Protein AF-A0A085RH88-F1 (afdb_monomer)

Nearest PDB struct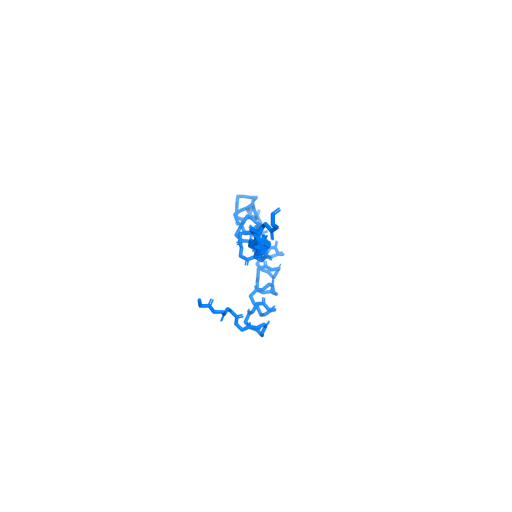ures (foldseek):
  2a26-assembly1_B  TM=8.607E-01  e=5.365E+00  Homo sapiens

Structure (mmCIF, N/CA/C/O backbone):
data_AF-A0A085RH88-F1
#
_entry.i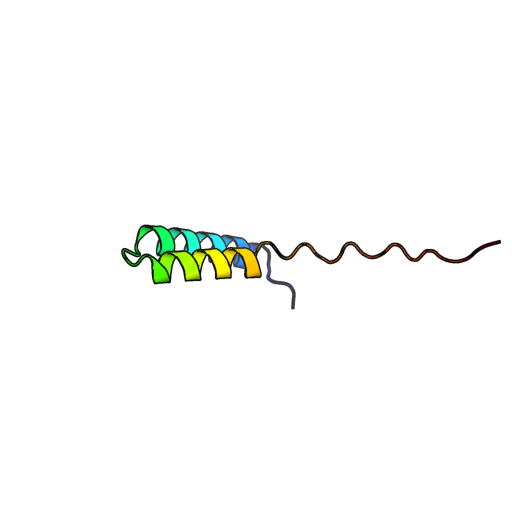d   AF-A0A085RH88-F1
#
loop_
_atom_site.group_PDB
_atom_site.id
_atom_site.type_symbol
_atom_site.label_atom_id
_atom_site.label_alt_id
_atom_site.label_comp_id
_atom_site.label_asym_id
_atom_site.label_entity_id
_atom_site.label_seq_id
_atom_site.pdbx_PDB_ins_code
_atom_site.Cartn_x
_atom_site.Cartn_y
_atom_site.Cartn_z
_atom_site.occupancy
_atom_site.B_iso_or_equiv
_atom_site.auth_seq_id
_atom_site.auth_comp_id
_atom_site.auth_asym_id
_atom_site.auth_atom_id
_atom_site.pdbx_PDB_model_num
ATOM 1 N N . MET A 1 1 ? -13.486 11.841 12.216 1.00 39.31 1 MET A N 1
ATOM 2 C CA . MET A 1 1 ? -14.102 11.501 10.915 1.00 39.31 1 MET A CA 1
ATOM 3 C C . MET A 1 1 ? -14.066 9.984 10.832 1.00 39.31 1 MET A C 1
ATOM 5 O O . MET A 1 1 ? -12.979 9.440 10.731 1.00 39.31 1 MET A O 1
ATOM 9 N N . PHE A 1 2 ? -15.194 9.306 11.057 1.00 50.34 2 PHE A N 1
ATOM 10 C CA . PHE A 1 2 ? -15.235 7.840 11.070 1.00 50.34 2 PHE A CA 1
ATOM 11 C C . PHE A 1 2 ? -15.232 7.344 9.628 1.00 50.34 2 PHE A C 1
ATOM 13 O O . PHE A 1 2 ? -16.122 7.694 8.850 1.00 50.34 2 PHE A O 1
ATOM 20 N N . ILE A 1 3 ? -14.209 6.583 9.256 1.00 52.00 3 ILE A N 1
ATOM 21 C CA . ILE A 1 3 ? -14.190 5.883 7.978 1.00 52.00 3 ILE A CA 1
ATOM 22 C C . ILE A 1 3 ? -15.316 4.851 8.071 1.00 52.00 3 ILE A C 1
ATOM 24 O O . ILE A 1 3 ? -1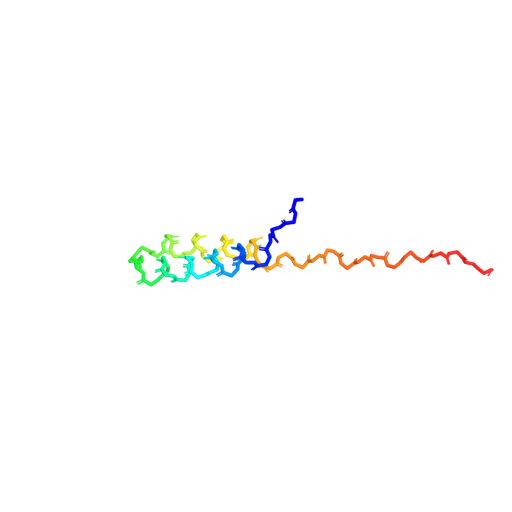5.380 4.071 9.016 1.00 52.00 3 ILE A O 1
ATOM 28 N N . SER A 1 4 ? -16.292 4.917 7.165 1.00 53.09 4 SER A N 1
ATOM 29 C CA . SER A 1 4 ? -17.352 3.908 7.143 1.00 53.09 4 SER A CA 1
ATOM 30 C C . SER A 1 4 ? -16.711 2.533 6.907 1.00 53.09 4 SER A C 1
ATOM 32 O O . SER A 1 4 ? -15.841 2.441 6.041 1.00 53.09 4 SER A O 1
ATOM 34 N N . PRO A 1 5 ? -17.145 1.459 7.588 1.00 60.84 5 PRO A N 1
ATOM 35 C CA . PRO A 1 5 ? -16.517 0.134 7.474 1.00 60.84 5 PRO A CA 1
ATOM 36 C C . PRO A 1 5 ? -16.505 -0.406 6.030 1.00 60.84 5 PRO A C 1
ATOM 38 O O . PRO A 1 5 ? -15.618 -1.162 5.641 1.00 60.84 5 PRO A O 1
ATOM 41 N N . VAL A 1 6 ? -17.443 0.051 5.193 1.00 61.38 6 VAL A N 1
ATOM 42 C CA . VAL A 1 6 ? -17.485 -0.228 3.747 1.00 61.38 6 VAL A CA 1
ATOM 43 C C . VAL A 1 6 ? -16.313 0.424 2.996 1.00 61.38 6 VAL A C 1
ATOM 45 O O . VAL A 1 6 ? -15.716 -0.192 2.111 1.00 61.38 6 VAL A O 1
ATOM 48 N N . ASN A 1 7 ? -15.942 1.654 3.361 1.00 66.81 7 ASN A N 1
ATOM 49 C CA . ASN A 1 7 ? -14.794 2.345 2.777 1.00 66.81 7 ASN A CA 1
ATOM 50 C C . ASN A 1 7 ? -13.476 1.694 3.200 1.00 66.81 7 ASN A C 1
ATOM 52 O O . ASN A 1 7 ? -12.571 1.600 2.378 1.00 66.81 7 ASN A O 1
ATOM 56 N N . GLU A 1 8 ? -13.368 1.206 4.437 1.00 66.56 8 GLU A N 1
ATOM 57 C CA . GLU A 1 8 ? -12.154 0.531 4.914 1.00 66.56 8 GLU A CA 1
ATOM 58 C C . GLU A 1 8 ? -11.889 -0.772 4.158 1.00 66.56 8 GLU A C 1
ATOM 60 O O . GLU A 1 8 ? -10.787 -0.980 3.658 1.00 66.56 8 GLU A O 1
ATOM 65 N N . GLN A 1 9 ? -12.914 -1.610 3.988 1.00 71.50 9 GLN A N 1
ATOM 66 C CA . GLN A 1 9 ? -12.811 -2.866 3.235 1.00 71.50 9 GLN A CA 1
ATOM 67 C C . GLN A 1 9 ? -12.459 -2.617 1.761 1.00 71.50 9 GLN A C 1
ATOM 69 O O . GLN A 1 9 ? -11.613 -3.308 1.189 1.00 71.50 9 GLN A O 1
ATOM 74 N N . THR A 1 10 ? -13.056 -1.582 1.161 1.00 80.50 10 THR A N 1
ATOM 75 C CA . THR A 1 10 ? -12.780 -1.178 -0.227 1.00 80.50 10 THR A CA 1
ATOM 76 C C . THR A 1 10 ? -11.349 -0.663 -0.388 1.00 80.50 10 THR A C 1
ATOM 78 O O . THR A 1 10 ? -10.659 -1.005 -1.349 1.00 80.50 10 THR A O 1
ATOM 81 N N . MET A 1 11 ? -10.870 0.135 0.568 1.00 82.12 11 MET A N 1
ATOM 82 C CA . MET A 1 11 ? -9.504 0.652 0.559 1.00 82.12 11 MET A CA 1
ATOM 83 C C . MET A 1 11 ? -8.478 -0.451 0.814 1.00 82.12 11 MET A C 1
ATOM 85 O O . MET A 1 11 ? -7.494 -0.528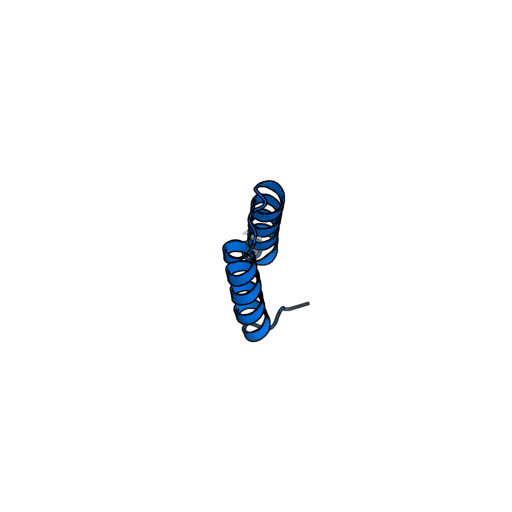 0.082 1.00 82.12 11 MET A O 1
ATOM 89 N N . ALA A 1 12 ? -8.720 -1.360 1.757 1.00 83.38 12 ALA A N 1
ATOM 90 C CA . ALA A 1 12 ? -7.839 -2.497 2.003 1.00 83.38 12 ALA A CA 1
ATOM 91 C C . ALA A 1 12 ? -7.650 -3.363 0.743 1.00 83.38 12 ALA A C 1
ATOM 93 O O . ALA A 1 12 ? -6.515 -3.676 0.374 1.00 83.38 12 ALA A O 1
ATOM 94 N N . ALA A 1 13 ? -8.741 -3.668 0.031 1.00 86.50 13 ALA A N 1
ATOM 95 C CA . ALA A 1 13 ? -8.692 -4.402 -1.234 1.00 86.50 13 ALA A CA 1
ATOM 96 C C . ALA A 1 13 ? -7.895 -3.650 -2.319 1.00 86.50 13 ALA A C 1
ATOM 98 O O . ALA A 1 13 ? -7.088 -4.253 -3.030 1.00 86.50 13 ALA A O 1
ATOM 99 N N . TYR A 1 14 ? -8.056 -2.325 -2.411 1.00 87.81 14 TYR A N 1
ATOM 100 C CA . TYR A 1 14 ? -7.286 -1.487 -3.335 1.00 87.81 14 TYR A CA 1
ATOM 101 C C . TYR A 1 14 ? -5.771 -1.554 -3.065 1.00 87.81 14 TYR A C 1
ATOM 103 O O . TYR A 1 14 ? -4.985 -1.751 -3.998 1.00 87.81 14 TYR A O 1
ATOM 111 N N . TYR A 1 15 ? -5.348 -1.443 -1.800 1.00 87.44 15 TYR A N 1
ATOM 112 C CA . TYR A 1 15 ? -3.932 -1.553 -1.424 1.00 87.44 15 TYR A CA 1
ATOM 113 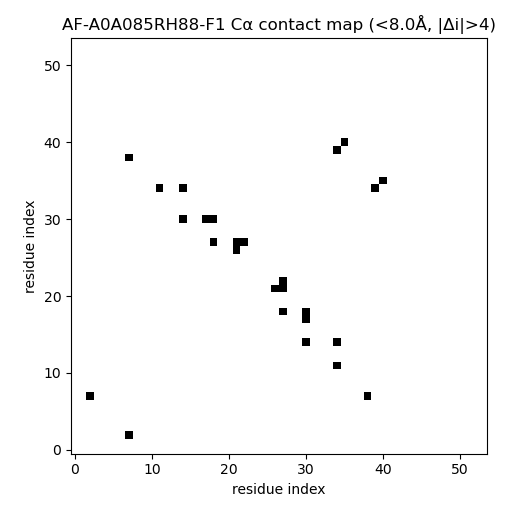C C . TYR A 1 15 ? -3.364 -2.944 -1.736 1.00 87.44 15 TYR A C 1
ATOM 115 O O . TYR A 1 15 ? -2.264 -3.046 -2.284 1.00 87.44 15 TYR A O 1
ATOM 123 N N . GLN A 1 16 ? -4.123 -4.012 -1.468 1.00 86.81 16 GLN A N 1
ATOM 124 C CA . GLN A 1 16 ? -3.724 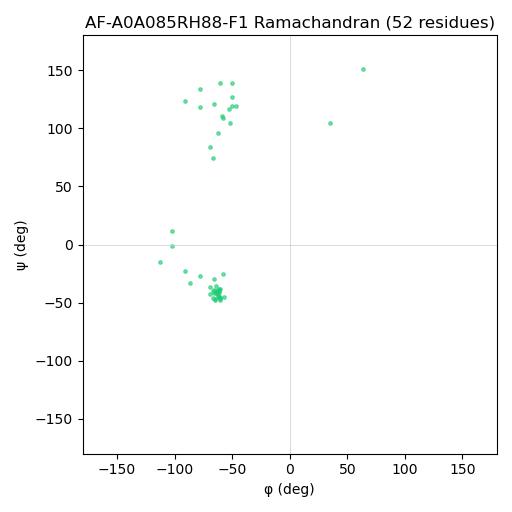-5.382 -1.810 1.00 86.81 16 GLN A CA 1
ATOM 125 C C . GLN A 1 16 ? -3.533 -5.572 -3.319 1.00 86.81 16 GLN A C 1
ATOM 127 O O . GLN A 1 16 ? -2.521 -6.133 -3.745 1.00 86.81 16 GLN A O 1
ATOM 132 N N . GLN A 1 17 ? -4.456 -5.060 -4.135 1.00 90.38 17 GLN A N 1
ATOM 133 C CA . GLN A 1 17 ? -4.342 -5.135 -5.590 1.00 90.38 17 GLN A CA 1
ATOM 134 C C . GLN A 1 17 ? -3.104 -4.377 -6.094 1.00 90.38 17 GLN A C 1
ATOM 136 O O . GLN A 1 17 ? -2.331 -4.905 -6.895 1.00 90.38 17 GLN A O 1
ATOM 141 N N . ARG A 1 18 ? -2.860 -3.161 -5.589 1.00 88.12 18 ARG A N 1
ATOM 142 C CA . ARG A 1 18 ? -1.669 -2.365 -5.933 1.00 88.12 18 ARG A CA 1
ATOM 143 C C . ARG A 1 18 ? -0.361 -3.069 -5.557 1.00 88.12 18 ARG A C 1
ATOM 145 O O . ARG A 1 18 ? 0.593 -3.012 -6.331 1.00 88.12 18 ARG A O 1
ATOM 152 N N . LEU A 1 19 ? -0.321 -3.764 -4.419 1.00 87.62 19 LEU A N 1
ATOM 153 C CA . LEU A 1 19 ? 0.845 -4.536 -3.971 1.00 87.62 19 LEU A CA 1
ATOM 154 C C . LEU A 1 19 ? 1.174 -5.731 -4.874 1.00 87.62 19 LEU A C 1
ATOM 156 O O . LEU A 1 19 ? 2.340 -6.114 -4.957 1.00 87.62 19 LEU A O 1
ATOM 160 N N . GLN A 1 20 ? 0.170 -6.327 -5.523 1.00 89.00 20 GLN A N 1
ATOM 161 C CA . GLN A 1 20 ? 0.366 -7.414 -6.490 1.00 89.00 20 GLN A CA 1
ATOM 162 C C . GLN A 1 20 ? 0.840 -6.904 -7.857 1.00 89.00 20 GLN A C 1
ATOM 164 O O . GLN A 1 20 ? 1.500 -7.640 -8.585 1.00 89.00 20 GLN A O 1
ATOM 169 N N . GLN A 1 21 ? 0.505 -5.659 -8.205 1.00 91.50 21 GLN A N 1
ATOM 170 C CA . GLN A 1 21 ? 0.823 -5.056 -9.503 1.00 91.50 21 GLN A CA 1
ATOM 171 C C . GLN A 1 21 ? 2.159 -4.301 -9.521 1.00 91.50 21 GLN A C 1
ATOM 173 O O . GLN A 1 21 ? 2.726 -4.094 -10.593 1.00 91.50 21 GLN A O 1
ATOM 178 N N . THR A 1 22 ? 2.659 -3.850 -8.367 1.00 88.50 22 THR A N 1
ATOM 179 C CA . THR A 1 22 ? 3.939 -3.135 -8.314 1.00 88.50 22 THR A CA 1
ATOM 180 C C . THR A 1 22 ? 5.131 -4.090 -8.406 1.00 88.50 22 THR A C 1
ATOM 182 O O . THR A 1 22 ? 5.211 -5.099 -7.707 1.00 88.50 22 THR A O 1
ATOM 185 N N . HIS A 1 23 ? 6.098 -3.729 -9.249 1.00 89.50 23 HIS A N 1
ATOM 186 C CA . HIS A 1 23 ? 7.401 -4.394 -9.353 1.00 89.50 23 HIS A CA 1
ATOM 187 C C . HIS A 1 23 ? 8.517 -3.608 -8.643 1.00 89.50 23 HIS A C 1
ATOM 189 O O . HIS A 1 23 ? 9.665 -4.050 -8.607 1.00 89.50 23 HIS A O 1
ATOM 195 N N . SER A 1 24 ? 8.192 -2.444 -8.070 1.00 93.44 24 SER A N 1
ATOM 196 C CA . SER A 1 24 ? 9.135 -1.604 -7.338 1.00 93.44 24 SER A CA 1
ATOM 197 C C . SER A 1 24 ? 9.134 -1.966 -5.858 1.00 93.44 24 SER A C 1
ATOM 199 O O . SER A 1 24 ? 8.115 -1.884 -5.172 1.00 93.44 24 SER A O 1
ATOM 201 N N . VAL A 1 25 ? 10.308 -2.319 -5.335 1.00 91.69 25 VAL A N 1
ATOM 202 C CA . VAL A 1 25 ? 10.489 -2.627 -3.909 1.00 91.69 25 VAL A CA 1
ATOM 203 C C . VAL A 1 25 ? 10.151 -1.416 -3.033 1.00 91.69 25 VAL A C 1
ATOM 205 O O . VAL A 1 25 ? 9.523 -1.572 -1.989 1.00 91.69 25 VAL A O 1
ATOM 208 N N . ILE A 1 26 ? 10.512 -0.207 -3.474 1.00 93.75 26 ILE A N 1
ATOM 209 C CA . ILE A 1 26 ? 10.257 1.034 -2.729 1.00 93.75 26 ILE A CA 1
ATOM 210 C C . ILE A 1 26 ? 8.754 1.317 -2.660 1.00 93.75 26 ILE A C 1
ATOM 212 O O . ILE A 1 26 ? 8.233 1.595 -1.582 1.00 93.75 26 ILE A O 1
ATOM 216 N N . GLU A 1 27 ? 8.042 1.196 -3.783 1.00 90.56 27 GLU A N 1
ATOM 217 C CA . GLU A 1 27 ? 6.585 1.380 -3.802 1.00 90.56 27 GLU A CA 1
ATOM 218 C C . GLU A 1 27 ? 5.882 0.345 -2.929 1.00 90.56 27 GLU A C 1
ATOM 220 O O . GLU A 1 27 ? 4.947 0.679 -2.204 1.00 90.56 27 GLU A O 1
ATOM 225 N N . ARG A 1 28 ? 6.360 -0.904 -2.949 1.00 91.75 28 ARG A N 1
ATOM 226 C CA . ARG A 1 28 ? 5.824 -1.972 -2.106 1.00 91.75 28 ARG A CA 1
ATOM 227 C C . ARG A 1 28 ? 5.966 -1.642 -0.623 1.00 91.75 28 ARG A C 1
ATOM 229 O O . ARG A 1 28 ? 4.997 -1.783 0.116 1.00 91.75 28 ARG A O 1
ATOM 236 N N . MET A 1 29 ? 7.138 -1.165 -0.198 1.00 93.00 29 MET A N 1
ATOM 237 C CA . MET A 1 29 ? 7.358 -0.751 1.191 1.00 93.00 29 MET A CA 1
ATOM 238 C C . MET A 1 29 ? 6.477 0.442 1.579 1.00 93.00 29 MET A C 1
ATOM 240 O O . MET A 1 29 ? 5.872 0.425 2.647 1.00 93.00 29 MET A O 1
ATOM 244 N N . ALA A 1 30 ? 6.337 1.437 0.698 1.00 91.81 30 ALA A N 1
ATOM 245 C CA . ALA A 1 30 ? 5.471 2.588 0.947 1.00 91.81 30 ALA A CA 1
ATOM 246 C C . ALA A 1 30 ? 3.991 2.184 1.089 1.00 91.81 30 ALA A C 1
ATOM 248 O O . ALA A 1 30 ? 3.310 2.652 1.999 1.00 91.81 30 ALA A O 1
ATOM 249 N N . LEU A 1 31 ? 3.495 1.290 0.227 1.00 90.88 31 LEU A N 1
ATOM 250 C CA . LEU A 1 31 ? 2.115 0.794 0.283 1.00 90.88 31 LEU A CA 1
ATOM 251 C C . LEU A 1 31 ? 1.830 0.000 1.564 1.00 90.88 31 LEU A C 1
ATOM 253 O O . LEU A 1 31 ? 0.756 0.167 2.138 1.00 90.88 31 LEU A O 1
ATOM 257 N N . VAL A 1 32 ? 2.777 -0.824 2.026 1.00 89.75 32 VAL A N 1
ATOM 258 C CA . VAL A 1 32 ? 2.641 -1.561 3.296 1.00 89.75 32 VAL A CA 1
ATOM 259 C C . VAL A 1 32 ? 2.605 -0.598 4.483 1.00 89.75 32 VAL A C 1
ATOM 261 O O . VAL A 1 32 ? 1.691 -0.683 5.296 1.00 89.75 32 VAL A O 1
ATOM 264 N N . ALA A 1 33 ? 3.525 0.368 4.547 1.00 89.69 33 ALA A N 1
ATOM 265 C CA . ALA A 1 33 ? 3.557 1.342 5.639 1.00 89.69 33 ALA A CA 1
ATOM 266 C C . ALA A 1 33 ? 2.272 2.189 5.708 1.00 89.69 33 ALA A C 1
ATOM 268 O O . ALA A 1 33 ? 1.747 2.452 6.788 1.00 89.69 33 ALA A O 1
ATOM 269 N N . LEU A 1 34 ? 1.729 2.590 4.552 1.00 87.81 34 LEU A N 1
ATOM 270 C CA . LEU A 1 34 ? 0.456 3.311 4.486 1.00 87.81 34 LEU A CA 1
ATOM 271 C C . LEU A 1 34 ? -0.723 2.446 4.936 1.00 87.81 34 LEU A C 1
ATOM 273 O O . LEU A 1 34 ? -1.610 2.947 5.621 1.00 87.81 34 LEU A O 1
ATOM 277 N N . PHE A 1 35 ? -0.736 1.162 4.574 1.00 87.88 35 PHE A N 1
ATOM 278 C CA . PHE A 1 35 ? -1.756 0.230 5.043 1.00 87.88 35 PHE A CA 1
ATOM 279 C C . PHE A 1 35 ? -1.724 0.114 6.573 1.00 87.88 35 PHE A C 1
ATOM 281 O O . PHE A 1 35 ? -2.752 0.273 7.226 1.00 87.88 35 PHE A O 1
ATOM 288 N N . GLU A 1 36 ? -0.544 -0.071 7.164 1.00 85.88 36 GLU A N 1
ATOM 289 C CA . GLU A 1 36 ? -0.412 -0.159 8.621 1.00 85.88 36 GLU A CA 1
ATOM 290 C C . GLU A 1 36 ? -0.852 1.132 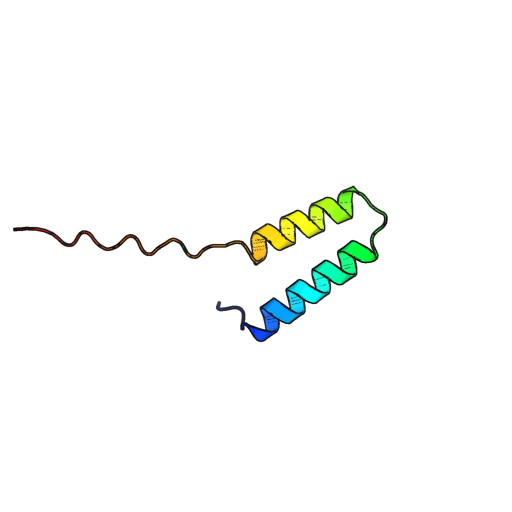9.328 1.00 85.88 36 GLU A C 1
ATOM 292 O O . GLU A 1 36 ? -1.566 1.093 10.329 1.00 85.88 36 GLU A O 1
ATOM 297 N N . LEU A 1 37 ? -0.495 2.295 8.780 1.00 85.38 37 LEU A N 1
ATOM 298 C CA . LEU A 1 37 ? -0.906 3.582 9.340 1.00 85.38 37 LEU A CA 1
ATOM 299 C C . LEU A 1 37 ? -2.428 3.788 9.301 1.00 85.38 37 LEU A C 1
ATOM 301 O O . LEU A 1 37 ? -2.990 4.429 10.186 1.00 85.38 37 LEU A O 1
ATOM 305 N N . LEU A 1 38 ? -3.102 3.306 8.258 1.00 83.00 38 LEU A N 1
ATOM 306 C CA . LEU A 1 38 ? -4.532 3.546 8.068 1.00 83.00 38 LEU A CA 1
ATOM 307 C C . LEU A 1 38 ? -5.409 2.520 8.789 1.00 83.00 38 LEU A C 1
ATOM 309 O O . LEU A 1 38 ? -6.485 2.886 9.251 1.00 83.00 38 LEU A O 1
ATOM 313 N N . PHE A 1 39 ? -4.957 1.268 8.900 1.00 78.38 39 PHE A N 1
ATOM 314 C CA . PHE A 1 39 ? -5.782 0.157 9.389 1.00 78.38 39 PHE A CA 1
ATOM 315 C C . PHE A 1 39 ? -5.344 -0.407 10.743 1.00 78.38 39 PHE A C 1
ATOM 317 O O . PHE A 1 39 ? -6.126 -1.106 11.383 1.00 78.38 39 PHE A O 1
ATOM 324 N N . THR A 1 40 ? -4.133 -0.096 11.212 1.00 75.38 40 THR A N 1
ATOM 325 C CA . THR A 1 40 ? -3.613 -0.576 12.505 1.00 75.38 40 THR A CA 1
ATOM 326 C C . THR A 1 40 ? -3.668 0.493 13.595 1.00 75.38 40 THR A C 1
ATOM 328 O O . THR A 1 40 ? -3.095 0.305 14.666 1.00 75.38 40 THR A O 1
ATOM 331 N N . GLN A 1 41 ? -4.371 1.610 13.365 1.00 66.31 41 GLN A N 1
ATOM 332 C CA . GLN A 1 41 ? -4.710 2.547 14.435 1.00 66.31 41 GLN A CA 1
ATOM 333 C C . GLN A 1 41 ? -5.735 1.888 15.357 1.00 66.31 41 GLN A C 1
ATOM 335 O O . GLN A 1 41 ? -6.944 2.072 15.223 1.00 66.31 41 GLN A O 1
ATOM 340 N N . THR A 1 42 ? -5.237 1.097 16.305 1.00 61.41 42 THR A N 1
ATOM 341 C CA . THR A 1 42 ? -5.980 0.788 17.515 1.00 61.41 42 THR A CA 1
ATOM 342 C C . THR A 1 42 ? -6.462 2.116 18.094 1.00 61.41 42 THR A C 1
ATOM 344 O O . THR A 1 42 ? -5.650 3.033 18.267 1.00 61.41 42 THR A O 1
ATOM 347 N N . PRO A 1 43 ? -7.770 2.268 18.375 1.00 60.91 43 PRO A N 1
ATOM 348 C CA . PRO A 1 43 ? -8.219 3.388 19.180 1.00 60.91 43 PRO A CA 1
ATOM 349 C C . PRO A 1 43 ? -7.348 3.409 20.439 1.00 60.91 43 PRO A C 1
ATOM 351 O O . PRO A 1 43 ? -7.070 2.322 20.963 1.00 60.91 43 PRO A O 1
ATOM 354 N N . PRO A 1 44 ? -6.898 4.580 20.928 1.00 58.84 44 PRO A N 1
ATOM 355 C CA . PRO A 1 44 ? -6.358 4.630 22.273 1.00 58.84 44 PRO A CA 1
ATOM 356 C C . PRO A 1 44 ? -7.427 3.998 23.158 1.00 58.84 44 PRO A C 1
ATOM 358 O O . PRO A 1 44 ? -8.572 4.461 23.172 1.00 58.84 44 PRO A O 1
ATOM 361 N N . GLU A 1 45 ? -7.081 2.870 23.779 1.00 57.28 45 GLU A N 1
ATOM 362 C CA . GLU A 1 45 ? -7.915 2.239 24.788 1.00 57.28 45 GLU A CA 1
ATOM 363 C C . GLU A 1 45 ? -8.341 3.377 25.714 1.00 57.28 45 GLU A C 1
ATOM 365 O O . GLU A 1 45 ? -7.459 4.109 26.175 1.00 57.28 45 GLU A O 1
ATOM 370 N N . PRO A 1 46 ? -9.650 3.661 25.858 1.00 59.72 46 PRO A N 1
ATOM 371 C CA . PRO A 1 46 ? -10.071 4.774 26.681 1.00 59.72 46 PRO A CA 1
ATOM 372 C C . PRO A 1 46 ? -9.504 4.484 28.058 1.00 59.72 46 PRO 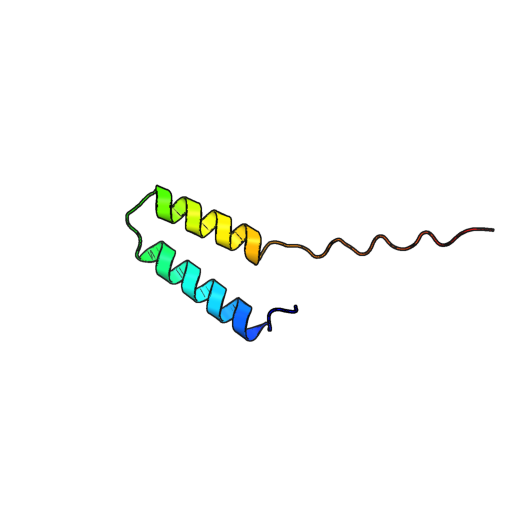A C 1
ATOM 374 O O . PRO A 1 46 ? -9.938 3.524 28.694 1.00 59.72 46 PRO A O 1
ATOM 377 N N . GLU A 1 47 ? -8.487 5.254 28.463 1.00 60.31 47 GLU A N 1
ATOM 378 C CA . GLU A 1 47 ? -7.919 5.186 29.797 1.00 60.31 47 GLU A CA 1
ATOM 379 C C . GLU A 1 47 ? -9.109 5.308 30.728 1.00 60.31 47 GLU A C 1
ATOM 381 O O . GLU A 1 47 ? -9.745 6.361 30.825 1.00 60.31 47 GLU A O 1
ATOM 386 N N . GLN A 1 48 ? -9.490 4.169 31.303 1.00 58.47 48 GLN A N 1
ATOM 387 C CA . GLN A 1 48 ? -10.611 4.068 32.204 1.00 58.47 48 GLN A CA 1
ATOM 388 C C . GLN A 1 48 ? -10.391 5.174 33.233 1.00 58.47 48 GLN A C 1
ATOM 390 O O . GLN A 1 48 ? -9.329 5.176 33.871 1.00 58.47 48 GLN A O 1
ATOM 395 N N . PRO A 1 49 ? -11.305 6.154 33.367 1.00 52.78 49 PRO A N 1
ATOM 396 C CA . PRO A 1 49 ? -11.116 7.197 34.346 1.00 52.78 49 PRO A CA 1
ATOM 397 C C . PRO A 1 49 ? -11.028 6.471 35.679 1.00 52.78 49 PRO A C 1
ATOM 399 O O . PRO A 1 49 ? -12.004 5.880 36.141 1.00 52.78 49 PRO A O 1
ATOM 402 N N . LYS A 1 50 ? -9.836 6.466 36.283 1.00 61.84 50 LYS A N 1
ATOM 403 C CA . LYS A 1 50 ? -9.677 6.186 37.705 1.00 61.84 50 LYS A CA 1
ATOM 404 C C . LYS A 1 50 ? -10.340 7.356 38.421 1.00 61.84 50 LYS A C 1
ATOM 406 O O . LYS A 1 50 ? -9.684 8.268 38.911 1.00 61.84 50 LYS A O 1
ATOM 411 N N . SER A 1 51 ? -11.669 7.351 38.400 1.00 61.00 51 SER A N 1
ATOM 412 C CA . SER A 1 51 ? -12.522 8.117 39.280 1.00 61.00 51 SER A CA 1
ATOM 413 C C . SER A 1 51 ? -12.227 7.626 40.689 1.00 61.00 51 SER A C 1
ATOM 415 O O . SER A 1 51 ? -12.672 6.559 41.102 1.00 61.00 51 SER A O 1
ATOM 417 N N . SER A 1 52 ? -11.345 8.378 41.338 1.00 61.16 52 SER A N 1
ATOM 418 C CA . SER A 1 52 ? -11.540 8.931 42.672 1.00 61.16 52 SER A CA 1
ATOM 419 C C . SER A 1 52 ? -12.331 8.072 43.665 1.00 61.16 52 SER A C 1
ATOM 421 O O . SER A 1 52 ? -13.556 8.069 43.628 1.00 61.16 52 SER A O 1
ATOM 423 N N . THR A 1 53 ? -11.561 7.486 44.591 1.00 47.75 53 THR A N 1
ATOM 424 C CA . THR A 1 53 ? -11.758 7.484 46.061 1.00 47.75 53 THR A CA 1
ATOM 425 C C . THR A 1 53 ? -13.005 6.800 46.654 1.00 47.75 53 THR A C 1
ATOM 427 O O . THR A 1 53 ? -14.032 6.625 46.004 1.00 47.75 53 THR A O 1
ATOM 430 N N . PRO A 1 54 ? -12.881 6.294 47.892 1.00 64.06 54 PRO A N 1
ATOM 431 C CA . PRO A 1 54 ? -12.903 7.126 49.101 1.00 64.06 54 PRO A CA 1
ATOM 432 C C . PRO A 1 54 ? -11.575 7.185 49.859 1.00 64.06 54 PRO A C 1
ATOM 434 O O . PRO A 1 54 ? -10.830 6.182 49.852 1.00 64.06 54 PRO A O 1
#

Mean predicted aligned error: 11.53 Å

Foldseek 3Di:
DDQDVVNLVVVVVVLVVVLVVDPDPVVNVVSVVVNCVVPVPDPPPPPPPPPDDD

Sequence (54 aa):
MFISPVNEQTMAAYYQQRLQQTHSVIERMALVALFELLFTQTPPEPEQPKSSTP
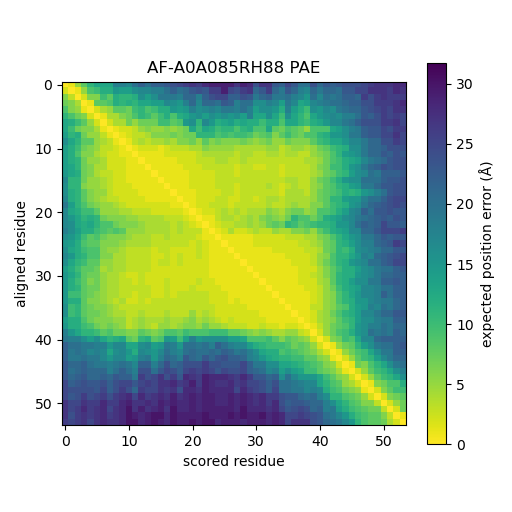
Radius of gyration: 17.38 Å; Cα contacts (8 Å, |Δi|>4): 13; chains: 1; bounding box: 28×19×59 Å

pLDDT: mean 75.42, std 15.32, range [39.31, 93.75]

Organism: Vibrio cholerae (NCBI:txid666)

Solvent-accessible surface area (backbone atoms only — not comparable to full-atom values): 3530 Å² total; per-residue (Å²): 134,84,78,52,73,68,56,51,56,52,49,54,53,51,54,53,54,51,56,72,70,54,87,47,69,66,59,45,52,52,53,50,53,51,48,48,66,70,72,62,65,68,70,77,72,76,76,72,79,82,74,73,83,135

Secondary structure (DSSP, 8-state):
-PPPHHHHHHHHHHHHHHHHH---HHHHHHHHHHHHHHH--PPPP---------